Protein AF-A0A1G5TJ79-F1 (afdb_monomer)

Sequence (126 aa):
MSSGESGPDADALRALYGRFDPRPDGPLAPGLRRACLCVDVGDADDVAAAERWMLAHAGQLTCVRSTGCGCCVIGWDIEGPTALIDTLPAALGAASDWSSPTAAPPRAPIAWWRRLWRRCVRDAGA

Mean predicted aligned error: 11.2 Å

Structure (mmCIF, N/CA/C/O backbone):
data_AF-A0A1G5TJ79-F1
#
_entry.id   AF-A0A1G5TJ79-F1
#
loop_
_atom_site.group_PDB
_atom_site.id
_atom_site.type_symbol
_atom_site.label_atom_id
_atom_site.label_alt_id
_atom_site.label_comp_id
_atom_site.label_asym_id
_atom_site.label_entity_id
_atom_site.label_seq_id
_atom_site.pdbx_PDB_ins_code
_atom_site.Cartn_x
_atom_site.Cartn_y
_atom_site.Cartn_z
_atom_site.occupancy
_atom_site.B_iso_or_equiv
_atom_site.auth_seq_id
_atom_site.auth_comp_id
_atom_site.auth_asym_id
_atom_site.auth_atom_id
_atom_site.pdbx_PDB_model_num
ATOM 1 N N . MET A 1 1 ? 15.694 20.118 -25.278 1.00 39.28 1 MET A N 1
ATOM 2 C CA . MET A 1 1 ? 14.469 20.453 -24.527 1.00 39.28 1 MET A CA 1
ATOM 3 C C . MET A 1 1 ? 13.638 19.188 -24.494 1.00 39.28 1 MET A C 1
ATOM 5 O O . MET A 1 1 ? 13.054 18.851 -25.511 1.00 39.28 1 MET A O 1
ATOM 9 N N . SER A 1 2 ? 13.698 18.437 -23.396 1.00 43.69 2 SER A N 1
ATOM 10 C CA . SER A 1 2 ? 12.890 17.228 -23.230 1.00 43.69 2 SER A CA 1
ATOM 11 C C . SER A 1 2 ? 11.794 17.571 -22.243 1.00 43.69 2 SER A C 1
ATOM 13 O O . SER A 1 2 ? 12.078 17.845 -21.078 1.00 43.69 2 SER A O 1
ATOM 15 N N . SER A 1 3 ? 10.568 17.650 -22.745 1.00 51.41 3 SER A N 1
ATOM 16 C CA . SER A 1 3 ? 9.357 17.738 -21.941 1.00 51.41 3 SER A CA 1
ATOM 17 C C . SER A 1 3 ? 9.307 16.490 -21.066 1.00 51.41 3 SER A C 1
ATOM 19 O O . SER A 1 3 ? 8.969 15.415 -21.547 1.00 51.41 3 SER A O 1
ATOM 21 N N . GLY A 1 4 ? 9.768 16.605 -19.821 1.00 52.56 4 GLY A N 1
ATOM 22 C CA . GLY A 1 4 ? 9.683 15.523 -18.851 1.00 52.56 4 GLY A CA 1
ATOM 23 C C . GLY A 1 4 ? 8.215 15.273 -18.557 1.00 52.56 4 GLY A C 1
ATOM 24 O O . GLY A 1 4 ? 7.492 16.205 -18.212 1.00 52.56 4 GLY A O 1
ATOM 25 N N . GLU A 1 5 ? 7.773 14.040 -18.757 1.00 49.62 5 GLU A N 1
ATOM 26 C CA . GLU A 1 5 ? 6.414 13.578 -18.509 1.00 49.62 5 GLU A CA 1
ATOM 27 C C . GLU A 1 5 ? 6.072 13.698 -17.016 1.00 49.62 5 GLU A C 1
ATOM 29 O O . GLU A 1 5 ? 6.108 12.737 -16.256 1.00 49.62 5 GLU A O 1
ATOM 34 N N . SER A 1 6 ? 5.725 14.901 -16.563 1.00 55.84 6 SER A N 1
ATOM 35 C CA . SER A 1 6 ? 4.989 15.103 -15.317 1.00 55.84 6 SER A CA 1
ATOM 36 C C . SER A 1 6 ? 3.515 14.820 -15.590 1.00 55.84 6 SER A C 1
ATOM 38 O O . SER A 1 6 ? 2.686 15.726 -15.648 1.00 55.84 6 SER A O 1
ATOM 40 N N . GLY A 1 7 ? 3.201 13.550 -15.849 1.00 62.38 7 GLY A N 1
ATOM 41 C CA . GLY A 1 7 ? 1.824 13.071 -15.847 1.00 62.38 7 GLY A CA 1
ATOM 42 C C . GLY A 1 7 ? 1.235 13.108 -14.428 1.00 62.38 7 GLY A C 1
ATOM 43 O O . GLY A 1 7 ? 1.993 13.138 -13.453 1.00 62.38 7 GLY A O 1
ATOM 44 N N . PRO A 1 8 ? -0.101 13.082 -14.282 1.00 68.75 8 PRO A N 1
ATOM 45 C CA . PRO A 1 8 ? -0.758 13.062 -12.972 1.00 68.75 8 PRO A CA 1
ATOM 46 C C . PRO A 1 8 ? -0.306 11.880 -12.096 1.00 68.75 8 PRO A C 1
ATOM 48 O O . PRO A 1 8 ? -0.181 12.041 -10.886 1.00 68.75 8 PRO A O 1
ATOM 51 N N . ASP A 1 9 ? 0.030 10.732 -12.695 1.00 80.00 9 ASP A N 1
ATOM 52 C CA . ASP A 1 9 ? 0.611 9.582 -11.986 1.00 80.00 9 ASP A CA 1
ATOM 53 C C . ASP A 1 9 ? 1.988 9.880 -11.381 1.00 80.00 9 ASP A C 1
ATOM 55 O O . ASP A 1 9 ? 2.256 9.497 -10.246 1.00 80.00 9 ASP A O 1
ATOM 59 N N . ALA A 1 10 ? 2.857 10.609 -12.087 1.00 81.62 10 ALA A N 1
ATOM 60 C CA . ALA A 1 10 ? 4.187 10.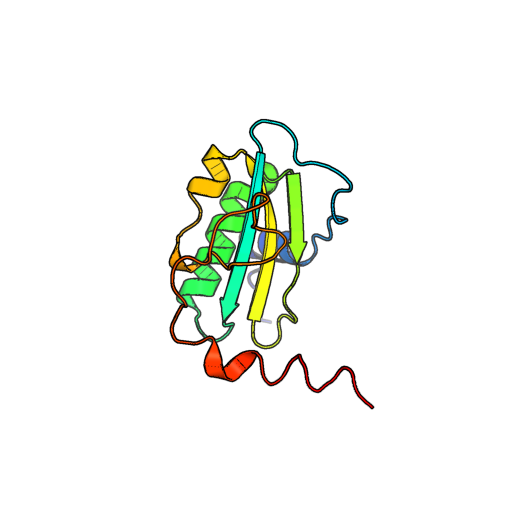941 -11.577 1.00 81.62 10 ALA A CA 1
ATOM 61 C C . ALA A 1 10 ? 4.110 11.881 -10.361 1.00 81.62 10 ALA A C 1
ATOM 63 O O . ALA A 1 10 ? 4.877 11.735 -9.407 1.00 81.62 10 ALA A O 1
ATOM 64 N N . ASP A 1 11 ? 3.167 12.829 -10.368 1.00 88.06 11 ASP A N 1
ATOM 65 C CA . ASP A 1 11 ? 2.939 13.701 -9.214 1.00 88.06 11 ASP A CA 1
ATOM 66 C C . ASP A 1 11 ? 2.298 12.938 -8.045 1.00 88.06 11 ASP A C 1
ATOM 68 O O . ASP A 1 11 ? 2.724 13.100 -6.901 1.00 88.06 11 ASP A O 1
ATOM 72 N N . ALA A 1 12 ? 1.361 12.028 -8.329 1.00 88.00 12 ALA A N 1
ATOM 73 C CA . ALA A 1 12 ? 0.746 11.173 -7.319 1.00 88.00 12 ALA A CA 1
ATOM 74 C C . ALA A 1 12 ? 1.759 10.217 -6.666 1.00 88.00 12 ALA A C 1
ATOM 76 O O . ALA A 1 12 ? 1.758 10.068 -5.443 1.00 88.00 12 ALA A O 1
ATOM 77 N N . LEU A 1 13 ? 2.673 9.626 -7.443 1.00 87.69 13 LEU A N 1
ATOM 78 C CA . LEU A 1 13 ? 3.782 8.828 -6.914 1.00 87.69 13 LEU A CA 1
ATOM 79 C C . LEU A 1 13 ? 4.703 9.679 -6.051 1.00 87.69 13 LEU A C 1
ATOM 81 O O . LEU A 1 13 ? 5.054 9.285 -4.942 1.00 87.69 13 LEU A O 1
ATOM 85 N N . ARG A 1 14 ? 5.055 10.882 -6.508 1.00 88.62 14 ARG A N 1
ATOM 86 C CA . ARG A 1 14 ? 5.878 11.800 -5.718 1.00 88.62 14 ARG A CA 1
ATOM 87 C C . ARG A 1 14 ? 5.204 12.178 -4.398 1.00 88.62 14 ARG A C 1
ATOM 89 O O . ARG A 1 14 ? 5.880 12.223 -3.372 1.00 88.62 14 ARG A O 1
ATOM 96 N N . ALA A 1 15 ? 3.892 12.398 -4.403 1.00 88.50 15 ALA A N 1
ATOM 97 C CA . ALA A 1 15 ? 3.112 12.640 -3.194 1.00 88.50 15 ALA A CA 1
ATOM 98 C C . ALA A 1 15 ? 3.079 11.407 -2.274 1.00 88.50 15 ALA A C 1
ATOM 100 O O . ALA A 1 15 ? 3.252 11.550 -1.065 1.00 88.50 15 ALA A O 1
ATOM 101 N N . LEU A 1 16 ? 2.923 10.202 -2.832 1.00 87.50 16 LEU A N 1
ATOM 102 C CA . LEU A 1 16 ? 2.964 8.943 -2.086 1.00 87.50 16 LEU A CA 1
ATOM 103 C C . LEU A 1 16 ? 4.324 8.730 -1.408 1.00 87.50 16 LEU A C 1
ATOM 105 O O . LEU A 1 16 ? 4.376 8.439 -0.216 1.00 87.50 16 LEU A O 1
ATOM 109 N N . TYR A 1 17 ? 5.422 8.906 -2.144 1.00 86.56 17 TYR A N 1
ATOM 110 C CA . TYR A 1 17 ? 6.781 8.783 -1.611 1.00 86.56 17 TYR A CA 1
ATOM 111 C C . TYR A 1 17 ? 7.136 9.897 -0.623 1.00 86.56 17 TYR A C 1
ATOM 113 O O . TYR A 1 17 ? 7.921 9.675 0.296 1.00 86.56 17 TYR A O 1
ATOM 121 N N . GLY A 1 18 ? 6.554 11.085 -0.795 1.00 84.88 18 GLY A N 1
ATOM 122 C CA . GLY A 1 18 ? 6.700 12.206 0.129 1.00 84.88 18 GLY A CA 1
ATOM 123 C C . GLY A 1 18 ? 5.814 12.116 1.375 1.00 84.88 18 GLY A C 1
ATOM 124 O O . GLY A 1 18 ? 5.988 12.922 2.291 1.00 84.88 18 GLY A O 1
ATOM 125 N N . ARG A 1 19 ? 4.867 11.171 1.435 1.00 83.19 19 ARG A N 1
ATOM 126 C CA . ARG A 1 19 ? 3.958 11.017 2.574 1.00 83.19 19 ARG A CA 1
ATOM 127 C C . ARG A 1 19 ? 4.712 10.469 3.783 1.00 83.19 19 ARG A C 1
ATOM 129 O O . ARG A 1 19 ? 5.347 9.416 3.726 1.00 83.19 19 ARG A O 1
ATOM 136 N N . PHE A 1 20 ? 4.601 11.186 4.895 1.00 78.19 20 PHE A N 1
ATOM 137 C CA . PHE A 1 20 ? 5.207 10.816 6.165 1.00 78.19 20 PHE A CA 1
ATOM 138 C C . PHE A 1 20 ? 4.150 10.849 7.264 1.00 78.19 20 PHE A C 1
ATOM 140 O O . PHE A 1 20 ? 3.966 11.863 7.940 1.00 78.19 20 PHE A O 1
ATOM 147 N N . ASP A 1 21 ? 3.443 9.734 7.433 1.00 84.19 21 ASP A N 1
ATOM 148 C CA . ASP A 1 21 ? 2.495 9.604 8.531 1.00 84.19 21 ASP A CA 1
ATOM 149 C C . ASP A 1 21 ? 3.241 9.181 9.811 1.00 84.19 21 ASP A C 1
ATOM 151 O O . ASP A 1 21 ? 4.066 8.253 9.777 1.00 84.19 21 ASP A O 1
ATOM 155 N N . PRO A 1 22 ? 2.973 9.830 10.961 1.00 81.44 22 PRO A N 1
ATOM 156 C CA . PRO A 1 22 ? 3.519 9.378 12.229 1.00 81.44 22 PRO A CA 1
ATOM 157 C C . PRO A 1 22 ? 2.994 7.977 12.545 1.00 81.44 22 PRO A C 1
ATOM 159 O O . PRO A 1 22 ? 1.882 7.598 12.171 1.00 81.44 22 PRO A O 1
ATOM 162 N N . ARG A 1 23 ? 3.794 7.188 13.268 1.00 79.75 23 ARG A N 1
ATOM 163 C CA . ARG A 1 23 ? 3.324 5.890 13.751 1.00 79.75 23 ARG A CA 1
ATOM 164 C C . ARG A 1 23 ? 2.134 6.132 14.694 1.00 79.75 23 ARG A C 1
ATOM 166 O O . ARG A 1 23 ? 2.317 6.854 15.668 1.00 79.75 23 ARG A O 1
ATOM 173 N N . PRO A 1 24 ? 0.953 5.542 14.441 1.00 79.31 24 PRO A N 1
ATOM 174 C CA . PRO A 1 24 ? -0.176 5.690 15.343 1.00 79.31 24 PRO A CA 1
ATOM 175 C C . PRO A 1 24 ? 0.143 5.030 16.683 1.00 79.31 24 PRO A C 1
ATOM 177 O O . PRO A 1 24 ? 0.572 3.870 16.738 1.00 79.31 24 PRO A O 1
ATOM 180 N N . ASP A 1 25 ? -0.073 5.786 17.753 1.00 75.12 25 ASP A N 1
ATOM 181 C CA . ASP A 1 25 ? 0.018 5.301 19.120 1.00 75.12 25 ASP A CA 1
ATOM 182 C C . ASP A 1 25 ? -1.228 4.491 19.491 1.00 75.12 25 ASP A C 1
ATOM 184 O O . ASP A 1 25 ? -2.358 4.841 19.149 1.00 75.12 25 ASP A O 1
ATOM 188 N N . GLY A 1 26 ? -1.022 3.408 20.241 1.00 75.69 26 GLY A N 1
ATOM 189 C CA . GLY A 1 26 ? -2.110 2.638 20.834 1.00 75.69 26 GLY A CA 1
ATOM 190 C C . GLY A 1 26 ? -2.696 1.513 19.964 1.00 75.69 26 GLY A C 1
ATOM 191 O O . GLY A 1 26 ? -2.135 1.126 18.928 1.00 75.69 26 GLY A O 1
ATOM 192 N N . PRO A 1 27 ? -3.788 0.897 20.453 1.00 77.69 27 PRO A N 1
ATOM 193 C CA . PRO A 1 27 ? -4.402 -0.264 19.828 1.00 77.69 27 PRO A CA 1
ATOM 194 C C . PRO A 1 27 ? -5.098 0.108 18.520 1.00 77.69 27 PRO A C 1
ATOM 196 O O . PRO A 1 27 ? -5.643 1.197 18.360 1.00 77.69 27 PRO A O 1
ATOM 199 N N . LEU A 1 28 ? -5.098 -0.838 17.587 1.00 83.31 28 LEU A N 1
ATOM 200 C CA . LEU A 1 28 ? -5.741 -0.679 16.293 1.00 83.31 28 LEU A CA 1
ATOM 201 C C . LEU A 1 28 ? -7.273 -0.611 16.449 1.00 83.31 28 LEU A C 1
ATOM 203 O O . LEU A 1 28 ? -7.864 -1.416 17.171 1.00 83.31 28 LEU A O 1
ATOM 207 N N . ALA A 1 29 ? -7.908 0.355 15.776 1.00 84.00 29 ALA A N 1
ATOM 208 C CA . ALA A 1 29 ? -9.355 0.544 15.852 1.00 84.00 29 ALA A CA 1
ATOM 209 C C . ALA A 1 29 ? -10.124 -0.645 15.231 1.00 84.00 29 ALA A C 1
ATOM 211 O O . ALA A 1 29 ? -9.622 -1.289 14.303 1.00 84.00 29 ALA A O 1
ATOM 212 N N . PRO A 1 30 ? -11.355 -0.940 15.693 1.00 87.00 30 PRO A N 1
ATOM 213 C CA . PRO A 1 30 ? -12.164 -2.024 15.140 1.00 87.00 30 PRO A CA 1
ATOM 214 C C . PRO A 1 30 ? -12.382 -1.873 13.628 1.00 87.00 30 PRO A C 1
ATOM 216 O O . PRO A 1 30 ? -12.726 -0.794 13.153 1.00 87.00 30 PRO A O 1
ATOM 219 N N . GLY A 1 31 ? -12.211 -2.964 12.876 1.00 88.62 31 GLY A N 1
ATOM 220 C CA . GLY A 1 31 ? -12.401 -2.980 11.419 1.00 88.62 31 GLY A CA 1
ATOM 221 C C . GLY A 1 31 ? -11.223 -2.439 10.601 1.00 88.62 31 GLY A C 1
ATOM 222 O O . GLY A 1 31 ? -11.317 -2.389 9.372 1.00 88.62 31 GLY A O 1
ATOM 223 N N . LEU A 1 32 ? -10.117 -2.059 11.249 1.00 89.62 32 LEU A N 1
ATOM 224 C CA . LEU A 1 32 ? -8.855 -1.759 10.576 1.00 89.62 32 LEU A CA 1
ATOM 225 C C . LEU A 1 32 ? -7.917 -2.977 10.584 1.00 89.62 32 LEU A C 1
ATOM 227 O O . LEU A 1 32 ? -8.121 -3.969 11.287 1.00 89.62 32 LEU A O 1
ATOM 231 N N . ARG A 1 33 ? -6.867 -2.918 9.772 1.00 90.12 33 ARG A N 1
ATOM 232 C CA . ARG A 1 33 ? -5.769 -3.882 9.755 1.00 90.12 33 ARG A CA 1
ATOM 233 C C . ARG A 1 33 ? -4.471 -3.169 9.386 1.00 90.12 33 ARG A C 1
ATOM 235 O O . ARG A 1 33 ? -4.486 -2.167 8.674 1.00 90.12 33 ARG A O 1
ATOM 242 N N . ARG A 1 34 ? -3.350 -3.703 9.874 1.00 90.00 34 ARG A N 1
ATOM 243 C CA . ARG A 1 34 ? -1.998 -3.282 9.493 1.00 90.00 34 ARG A CA 1
ATOM 244 C C . ARG A 1 34 ? -1.373 -4.303 8.561 1.00 90.00 34 ARG A C 1
ATOM 246 O O . ARG A 1 34 ? -1.510 -5.508 8.777 1.00 90.00 34 ARG A O 1
ATOM 253 N N . ALA A 1 35 ? -0.665 -3.813 7.558 1.00 89.44 35 ALA A N 1
ATOM 254 C CA . ALA A 1 35 ? 0.158 -4.622 6.675 1.00 89.44 35 ALA A CA 1
ATOM 255 C C . ALA A 1 35 ? 1.476 -3.907 6.393 1.00 89.44 35 ALA A C 1
ATOM 257 O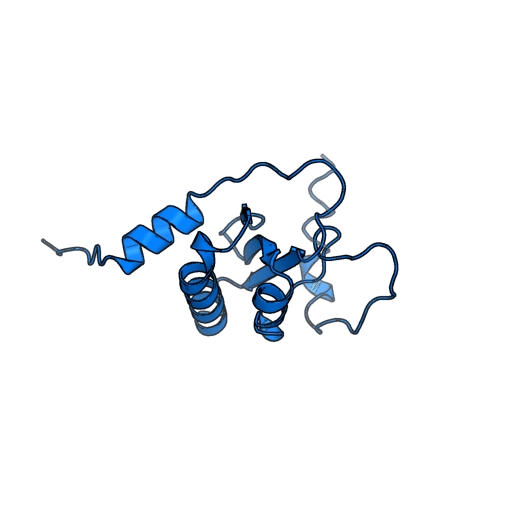 O . ALA A 1 35 ? 1.586 -2.691 6.542 1.00 89.44 35 ALA A O 1
ATOM 258 N N . CYS A 1 36 ? 2.476 -4.689 6.009 1.00 89.69 36 CYS A N 1
ATOM 259 C CA . CYS A 1 36 ? 3.753 -4.190 5.535 1.00 89.69 36 CYS A CA 1
ATOM 260 C C . CYS A 1 36 ? 3.899 -4.607 4.072 1.00 89.69 36 CYS A C 1
ATOM 262 O O . CYS A 1 36 ? 3.579 -5.745 3.728 1.00 89.69 36 CYS A O 1
ATOM 264 N N . LEU A 1 37 ? 4.348 -3.689 3.226 1.00 88.38 37 LEU A N 1
ATOM 265 C CA . LEU A 1 37 ? 4.757 -3.947 1.854 1.00 88.38 37 LEU A CA 1
ATOM 266 C C . LEU A 1 37 ? 6.273 -3.827 1.786 1.00 88.38 37 LEU A C 1
ATOM 268 O O . LEU A 1 37 ? 6.839 -2.906 2.373 1.00 88.38 37 LEU A O 1
ATOM 272 N N . CYS A 1 38 ? 6.924 -4.729 1.060 1.00 86.75 38 CYS A N 1
ATOM 273 C CA . CYS A 1 38 ? 8.355 -4.643 0.791 1.00 86.75 38 CYS A CA 1
ATOM 274 C C . CYS A 1 38 ? 8.646 -5.233 -0.587 1.00 86.75 38 CYS A C 1
ATOM 276 O O . CYS A 1 38 ? 8.319 -6.392 -0.830 1.00 86.75 38 CYS A O 1
ATOM 278 N N . VAL A 1 39 ? 9.260 -4.441 -1.462 1.00 87.94 39 VAL A N 1
ATOM 279 C CA . VAL A 1 39 ? 9.612 -4.830 -2.833 1.00 87.94 39 VAL A CA 1
ATOM 280 C C . VAL A 1 39 ? 11.071 -4.499 -3.123 1.00 87.94 39 VAL A C 1
ATOM 282 O O . VAL A 1 39 ? 11.604 -3.511 -2.611 1.00 87.94 39 VAL A O 1
ATOM 285 N N . ASP A 1 40 ? 11.725 -5.336 -3.926 1.00 85.31 40 ASP A N 1
ATOM 286 C CA . ASP A 1 40 ? 13.078 -5.087 -4.429 1.00 85.31 40 ASP A CA 1
ATOM 287 C C . ASP A 1 40 ? 13.009 -4.073 -5.577 1.00 85.31 40 ASP A C 1
ATOM 289 O O . ASP A 1 40 ? 12.194 -4.212 -6.483 1.00 85.31 40 ASP A O 1
ATOM 293 N N . VAL A 1 41 ? 13.866 -3.050 -5.557 1.00 86.19 41 VAL A N 1
ATOM 294 C CA . VAL A 1 41 ? 13.898 -2.017 -6.613 1.00 86.19 41 VAL A CA 1
ATOM 295 C C . VAL A 1 41 ? 14.285 -2.605 -7.979 1.00 86.19 41 VAL A C 1
ATOM 297 O O . VAL A 1 41 ? 13.955 -2.035 -9.016 1.00 86.19 41 VAL A O 1
ATOM 300 N N . GLY A 1 42 ? 14.994 -3.736 -7.993 1.00 86.19 42 GLY A N 1
ATOM 301 C CA . GLY A 1 42 ? 15.361 -4.468 -9.200 1.00 86.19 42 GLY A CA 1
ATOM 302 C C . GLY A 1 42 ? 14.21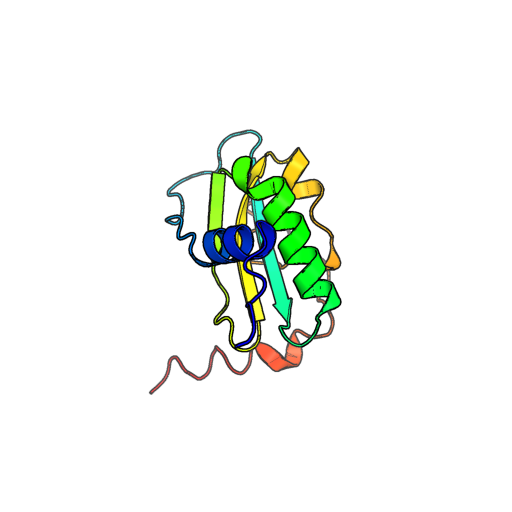9 -5.273 -9.823 1.00 86.19 42 GLY A C 1
ATOM 303 O O . GLY A 1 42 ? 14.363 -5.697 -10.970 1.00 86.19 42 GLY A O 1
ATOM 304 N N . ASP A 1 43 ? 13.105 -5.469 -9.113 1.00 87.25 43 ASP A N 1
ATOM 305 C CA . ASP A 1 43 ? 11.913 -6.138 -9.635 1.00 87.25 43 ASP A CA 1
ATOM 306 C C . ASP A 1 43 ? 10.873 -5.098 -10.074 1.00 87.25 43 ASP A C 1
ATOM 308 O O . ASP A 1 43 ? 10.016 -4.654 -9.309 1.00 87.25 43 ASP A O 1
ATOM 312 N N . ALA A 1 44 ? 10.991 -4.65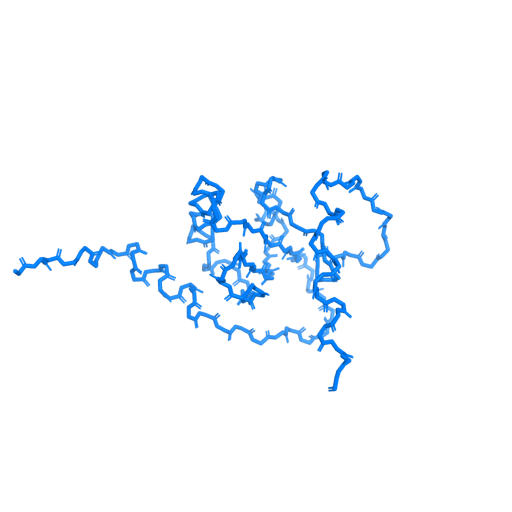5 -11.327 1.00 88.06 44 ALA A N 1
ATOM 313 C CA . ALA A 1 44 ? 10.161 -3.580 -11.868 1.00 88.06 44 ALA A CA 1
ATOM 314 C C . ALA A 1 44 ? 8.658 -3.921 -11.883 1.00 88.06 44 ALA A C 1
ATOM 316 O O . ALA A 1 44 ? 7.830 -3.016 -11.758 1.00 88.06 44 ALA A O 1
ATOM 317 N N . ASP A 1 45 ? 8.302 -5.202 -12.021 1.00 87.44 45 ASP A N 1
ATOM 318 C CA . ASP A 1 45 ? 6.909 -5.649 -12.025 1.00 87.44 45 ASP A CA 1
ATOM 319 C C . ASP A 1 45 ? 6.299 -5.551 -10.622 1.00 87.44 45 ASP A C 1
ATOM 321 O O . ASP A 1 45 ? 5.203 -5.001 -10.465 1.00 87.44 45 ASP A O 1
ATOM 325 N N . ASP A 1 46 ? 7.027 -6.001 -9.596 1.00 86.75 46 ASP A N 1
ATOM 326 C CA . ASP A 1 46 ? 6.592 -5.891 -8.201 1.00 86.75 46 ASP A CA 1
ATOM 327 C C . ASP A 1 46 ? 6.530 -4.430 -7.737 1.00 86.75 46 ASP A C 1
ATOM 329 O O . ASP A 1 46 ? 5.570 -4.036 -7.066 1.00 86.75 46 ASP A O 1
ATOM 333 N N . VAL A 1 47 ? 7.495 -3.596 -8.143 1.00 90.12 47 VAL A N 1
ATOM 334 C CA . VAL A 1 47 ? 7.467 -2.147 -7.880 1.00 90.12 47 VAL A CA 1
ATOM 335 C C . VAL A 1 47 ? 6.218 -1.519 -8.492 1.00 90.12 47 VAL A C 1
ATOM 337 O O . VAL A 1 47 ? 5.436 -0.893 -7.775 1.00 90.12 47 VAL A O 1
ATOM 340 N N . ALA A 1 48 ? 5.969 -1.746 -9.784 1.00 90.00 48 ALA A N 1
ATOM 341 C CA . ALA A 1 48 ? 4.805 -1.188 -10.464 1.00 90.00 48 ALA A CA 1
ATOM 342 C C . ALA A 1 48 ? 3.481 -1.717 -9.882 1.00 90.00 48 ALA A C 1
ATOM 344 O O . ALA A 1 48 ? 2.480 -0.997 -9.839 1.00 90.00 48 ALA A O 1
ATOM 345 N N . ALA A 1 49 ? 3.440 -2.976 -9.435 1.00 89.06 49 ALA A N 1
ATOM 346 C CA . ALA A 1 49 ? 2.275 -3.550 -8.773 1.00 89.06 49 ALA A CA 1
ATOM 347 C C . ALA A 1 49 ? 2.012 -2.903 -7.405 1.00 89.06 49 ALA A C 1
ATOM 349 O O . ALA A 1 49 ? 0.863 -2.556 -7.112 1.00 89.06 49 ALA A O 1
ATOM 350 N N . ALA A 1 50 ? 3.056 -2.702 -6.598 1.00 90.62 50 ALA A N 1
ATOM 351 C CA . ALA A 1 50 ? 2.957 -2.039 -5.304 1.00 90.62 50 ALA A CA 1
ATOM 352 C C . ALA A 1 50 ? 2.528 -0.580 -5.448 1.00 90.62 50 ALA A C 1
ATOM 354 O O . ALA A 1 50 ? 1.566 -0.161 -4.808 1.00 90.62 50 ALA A O 1
ATOM 355 N N . GLU A 1 51 ? 3.176 0.172 -6.333 1.00 92.56 51 GLU A N 1
ATOM 356 C CA . GLU A 1 51 ? 2.837 1.562 -6.629 1.00 92.56 51 GLU A CA 1
ATOM 357 C C . GLU A 1 51 ? 1.382 1.706 -7.079 1.00 92.56 51 GLU A C 1
ATOM 359 O O . GLU A 1 51 ? 0.631 2.498 -6.509 1.00 92.56 51 GLU A O 1
ATOM 364 N N . ARG A 1 52 ? 0.935 0.885 -8.037 1.00 92.94 52 ARG A N 1
ATOM 365 C CA . ARG A 1 52 ? -0.447 0.914 -8.534 1.00 92.94 52 ARG A CA 1
ATOM 366 C C . ARG A 1 52 ? -1.458 0.611 -7.433 1.00 92.94 52 ARG A C 1
ATOM 368 O O . ARG A 1 52 ? -2.486 1.283 -7.345 1.00 92.94 52 ARG A O 1
ATOM 375 N N . TRP A 1 53 ? -1.182 -0.391 -6.597 1.00 93.56 53 TRP A N 1
ATOM 376 C CA . TRP A 1 53 ? -2.059 -0.718 -5.476 1.00 93.56 53 TRP A CA 1
ATOM 377 C C . TRP A 1 53 ? -2.104 0.432 -4.467 1.00 93.56 53 TRP A C 1
ATOM 379 O O . TRP A 1 53 ? -3.190 0.833 -4.052 1.00 93.56 53 TRP A O 1
ATOM 389 N N . MET A 1 54 ? -0.951 1.008 -4.120 1.00 92.69 54 MET A N 1
ATOM 390 C CA . MET A 1 54 ? -0.867 2.129 -3.187 1.00 92.69 54 MET A CA 1
ATOM 391 C C . MET A 1 54 ? -1.605 3.357 -3.720 1.00 92.69 54 MET A C 1
ATOM 393 O O . MET A 1 54 ? -2.408 3.927 -2.992 1.00 92.69 54 MET A O 1
ATOM 397 N N . LEU A 1 55 ? -1.415 3.737 -4.985 1.00 92.44 55 LEU A N 1
ATOM 398 C CA . LEU A 1 55 ? -2.103 4.878 -5.597 1.00 92.44 55 LEU A CA 1
ATOM 399 C C . LEU A 1 55 ? -3.625 4.703 -5.617 1.00 92.44 55 LEU A C 1
ATOM 401 O O . LEU A 1 55 ? -4.354 5.626 -5.256 1.00 92.44 55 LEU A O 1
ATOM 405 N N . ALA A 1 56 ? -4.109 3.512 -5.978 1.00 92.88 56 ALA A N 1
ATOM 406 C CA . ALA A 1 56 ? -5.542 3.224 -6.032 1.00 92.88 56 ALA A CA 1
ATOM 407 C C . ALA A 1 56 ? -6.229 3.307 -4.654 1.00 92.88 56 ALA A C 1
ATOM 409 O O . ALA A 1 56 ? -7.429 3.574 -4.570 1.00 92.88 56 ALA A O 1
ATOM 410 N N . HIS A 1 57 ? -5.476 3.096 -3.571 1.00 93.44 57 HIS A N 1
ATOM 411 C CA . HIS A 1 57 ? -6.023 2.955 -2.222 1.00 93.44 57 HIS A CA 1
ATOM 412 C C . HIS A 1 57 ? -5.525 4.013 -1.225 1.00 93.44 57 HIS A C 1
ATOM 414 O O . HIS A 1 57 ? -6.048 4.075 -0.114 1.00 93.44 57 HIS A O 1
ATOM 420 N N . ALA A 1 58 ? -4.583 4.886 -1.599 1.00 87.62 58 ALA A N 1
ATOM 421 C CA . ALA A 1 58 ? -3.919 5.837 -0.699 1.00 87.62 58 ALA A CA 1
ATOM 422 C C . ALA A 1 58 ? -4.890 6.728 0.089 1.00 87.62 58 ALA A C 1
ATOM 424 O O . ALA A 1 58 ? -4.639 7.021 1.259 1.00 87.62 58 ALA A O 1
ATOM 425 N N . GLY A 1 59 ? -6.002 7.137 -0.534 1.00 88.62 59 GLY A N 1
ATOM 426 C CA . GLY A 1 59 ? -7.039 7.956 0.105 1.00 88.62 59 GLY A CA 1
ATOM 427 C C . GLY A 1 59 ? -7.905 7.210 1.128 1.00 88.62 59 GLY A C 1
ATOM 428 O O . GLY A 1 59 ? -8.611 7.845 1.902 1.00 88.62 59 GLY A O 1
ATOM 429 N N . GLN A 1 60 ? -7.857 5.877 1.143 1.00 92.06 60 GLN A N 1
ATOM 430 C CA . GLN A 1 60 ? -8.595 5.018 2.078 1.00 92.06 60 GLN A CA 1
ATOM 431 C C . GLN A 1 60 ? -7.706 4.497 3.220 1.00 92.06 60 GLN A C 1
ATOM 433 O O . GLN A 1 60 ? -8.216 3.938 4.192 1.00 92.06 60 GLN A O 1
ATOM 438 N N . LEU A 1 61 ? -6.384 4.658 3.106 1.00 91.31 61 LEU A N 1
ATOM 439 C CA . LEU A 1 61 ? -5.422 4.262 4.131 1.00 91.31 61 LEU A CA 1
ATOM 440 C C . LEU A 1 61 ? -5.341 5.333 5.223 1.00 91.31 61 LEU A C 1
ATOM 442 O O . LEU A 1 61 ? -5.082 6.509 4.950 1.00 91.31 61 LEU A O 1
ATOM 446 N N . THR A 1 62 ? -5.522 4.902 6.470 1.00 90.88 62 THR A N 1
ATOM 447 C CA . THR A 1 62 ? -5.424 5.754 7.661 1.00 90.88 62 THR A CA 1
ATOM 448 C C . THR A 1 62 ? -3.976 6.068 8.019 1.00 90.88 62 THR A C 1
ATOM 450 O O . THR A 1 62 ? -3.714 7.098 8.630 1.00 90.88 62 THR A O 1
ATOM 453 N N . CYS A 1 63 ? -3.037 5.208 7.616 1.00 89.69 63 CYS A N 1
ATOM 454 C CA . CYS A 1 63 ? -1.606 5.424 7.783 1.00 89.69 63 CYS A CA 1
ATOM 455 C C . CYS A 1 63 ? -0.832 4.834 6.602 1.00 89.69 63 CYS A C 1
ATOM 457 O O . CYS A 1 63 ? -1.101 3.709 6.179 1.00 89.69 63 CYS A O 1
ATOM 459 N N . VAL A 1 64 ? 0.146 5.586 6.106 1.00 90.94 64 VAL A N 1
ATOM 460 C CA . VAL A 1 64 ? 1.171 5.154 5.158 1.00 90.94 64 VAL A CA 1
ATOM 461 C C . VAL A 1 64 ? 2.514 5.704 5.623 1.00 90.94 64 VAL A C 1
ATOM 463 O O . V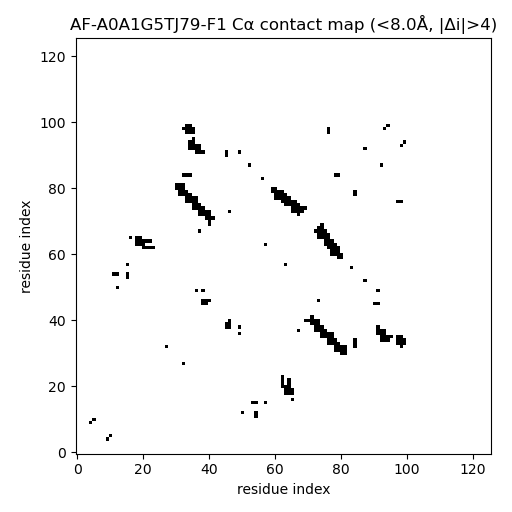AL A 1 64 ? 2.749 6.913 5.605 1.00 90.94 64 VAL A O 1
ATOM 466 N N . ARG A 1 65 ? 3.422 4.811 6.013 1.00 87.44 65 ARG A N 1
ATOM 467 C CA . ARG A 1 65 ? 4.774 5.163 6.447 1.00 87.44 65 ARG A CA 1
ATOM 468 C C . ARG A 1 65 ? 5.804 4.466 5.579 1.00 87.44 65 ARG A C 1
ATOM 470 O O . ARG A 1 65 ? 5.832 3.242 5.535 1.00 87.44 65 ARG A O 1
ATOM 477 N N . SER A 1 66 ? 6.688 5.232 4.947 1.00 86.06 66 SER A N 1
ATOM 478 C CA . SER A 1 66 ? 7.843 4.664 4.248 1.00 86.06 66 SER A CA 1
ATOM 479 C C . SER A 1 66 ? 8.806 4.008 5.246 1.00 86.06 66 SER A C 1
ATOM 481 O O . SER A 1 66 ? 9.160 4.602 6.267 1.00 86.06 66 SER A O 1
ATOM 483 N N . THR A 1 67 ? 9.204 2.768 4.974 1.00 81.81 67 THR A N 1
ATOM 484 C CA . THR A 1 67 ? 10.107 1.963 5.816 1.00 81.81 67 THR A CA 1
ATOM 485 C C . THR A 1 67 ? 11.351 1.468 5.078 1.00 81.81 67 THR A C 1
ATOM 487 O O . THR A 1 67 ? 12.274 0.961 5.716 1.00 81.81 67 THR A O 1
ATOM 490 N N . GLY A 1 68 ? 11.413 1.627 3.752 1.00 74.25 68 GLY A N 1
ATOM 491 C CA . GLY A 1 68 ? 12.578 1.273 2.938 1.00 74.25 68 GLY A CA 1
ATOM 492 C C . GLY A 1 68 ? 13.609 2.402 2.832 1.00 74.25 68 GLY A C 1
ATOM 493 O O . GLY A 1 68 ? 13.272 3.578 2.931 1.00 74.25 68 GLY A O 1
ATOM 494 N N . CYS A 1 69 ? 14.873 2.053 2.559 1.00 73.25 69 CYS A N 1
ATOM 495 C CA . CYS A 1 69 ? 15.907 3.043 2.213 1.00 73.25 69 CYS A CA 1
ATOM 496 C C . CYS A 1 69 ? 15.719 3.634 0.804 1.00 73.25 69 CYS A C 1
ATOM 498 O O . CYS A 1 69 ? 16.444 4.555 0.439 1.00 73.25 69 CYS A O 1
ATOM 500 N N . GLY A 1 70 ? 14.851 3.038 -0.029 1.00 71.06 70 GLY A N 1
ATOM 501 C CA . GLY A 1 70 ? 14.689 3.373 -1.451 1.00 71.06 70 GLY A CA 1
ATOM 502 C C . GLY A 1 70 ? 15.889 2.991 -2.331 1.00 71.06 70 GLY A C 1
ATOM 503 O O . GLY A 1 70 ? 15.853 3.167 -3.540 1.00 71.06 70 GLY A O 1
ATOM 504 N N . CYS A 1 71 ? 16.956 2.465 -1.727 1.00 74.56 71 CYS A N 1
ATOM 505 C CA . CYS A 1 71 ? 18.242 2.188 -2.357 1.00 74.56 71 CYS A CA 1
ATOM 506 C C . CYS A 1 71 ? 18.371 0.757 -2.906 1.00 74.56 71 CYS A C 1
ATOM 508 O O . CYS A 1 71 ? 19.131 0.503 -3.835 1.00 74.56 71 CYS A O 1
ATOM 510 N N . CYS A 1 72 ? 17.638 -0.180 -2.311 1.00 81.06 72 CYS A N 1
ATOM 511 C CA . CYS A 1 72 ? 17.586 -1.589 -2.708 1.00 81.06 72 CYS A CA 1
ATOM 512 C C . CYS A 1 72 ? 16.199 -2.190 -2.487 1.00 81.06 72 CYS A C 1
ATOM 514 O O . CYS A 1 72 ? 15.790 -3.086 -3.212 1.00 81.06 72 CYS A O 1
ATOM 516 N N . VAL A 1 73 ? 15.468 -1.661 -1.506 1.00 83.88 73 VAL A N 1
ATOM 517 C CA . VAL A 1 73 ? 14.090 -2.031 -1.224 1.00 83.88 73 VAL A CA 1
ATOM 518 C C . VAL A 1 73 ? 13.241 -0.784 -1.053 1.00 83.88 73 VAL A C 1
ATOM 520 O O . VAL A 1 73 ? 13.680 0.212 -0.460 1.00 83.88 73 VAL A O 1
ATOM 523 N N . ILE A 1 74 ? 12.013 -0.866 -1.540 1.00 86.88 74 ILE A N 1
ATOM 524 C CA . ILE A 1 74 ? 10.954 0.081 -1.229 1.00 86.88 74 ILE A CA 1
ATOM 525 C C . ILE A 1 74 ? 10.014 -0.617 -0.253 1.00 86.88 74 ILE A C 1
ATOM 527 O O . ILE A 1 74 ? 9.628 -1.764 -0.470 1.00 86.88 74 ILE A O 1
ATOM 531 N N . GLY A 1 75 ? 9.676 0.058 0.841 1.00 88.31 75 GLY A N 1
ATOM 532 C CA . GLY A 1 75 ? 8.832 -0.519 1.875 1.00 88.31 75 GLY A CA 1
ATOM 533 C C . GLY A 1 75 ? 7.839 0.484 2.424 1.00 88.31 75 GLY A C 1
ATOM 534 O O . GLY A 1 75 ? 8.170 1.663 2.566 1.00 88.31 75 GLY A O 1
ATOM 535 N N . TRP A 1 76 ? 6.646 -0.005 2.750 1.00 89.94 76 TRP A N 1
ATOM 536 C CA . TRP A 1 76 ? 5.605 0.778 3.402 1.00 89.94 76 TRP A CA 1
ATOM 537 C C . TRP A 1 76 ? 4.951 -0.009 4.525 1.00 89.94 76 TRP A C 1
ATOM 539 O O . TRP A 1 76 ? 4.504 -1.136 4.338 1.00 89.94 76 TRP A O 1
ATOM 549 N N . ASP A 1 77 ? 4.821 0.627 5.677 1.00 90.56 77 ASP A N 1
ATOM 550 C CA . ASP A 1 77 ? 3.891 0.211 6.712 1.00 90.56 77 ASP A CA 1
ATOM 551 C C . ASP A 1 77 ? 2.568 0.936 6.479 1.00 90.56 77 ASP A C 1
ATOM 553 O O . ASP A 1 77 ? 2.520 2.167 6.461 1.00 90.56 77 ASP A O 1
ATOM 557 N N . ILE A 1 78 ? 1.499 0.167 6.289 1.00 91.75 78 ILE A N 1
ATOM 558 C CA . ILE A 1 78 ? 0.169 0.699 6.006 1.00 91.75 78 ILE A CA 1
ATOM 559 C C . ILE A 1 78 ? -0.848 0.280 7.062 1.00 91.75 78 ILE A C 1
ATOM 561 O O . ILE A 1 78 ? -0.758 -0.805 7.645 1.00 91.75 78 ILE A O 1
ATOM 565 N N . GLU A 1 79 ? -1.831 1.140 7.286 1.00 92.88 79 GLU A N 1
ATOM 566 C CA . GLU A 1 79 ? -3.032 0.866 8.069 1.00 92.88 79 GLU A CA 1
ATOM 567 C C . GLU A 1 79 ? -4.256 1.311 7.272 1.00 92.88 79 GLU A C 1
ATOM 569 O O . GLU A 1 79 ? -4.247 2.360 6.625 1.00 92.88 79 GLU A O 1
ATOM 574 N N . GLY A 1 80 ? -5.312 0.508 7.303 1.00 92.56 80 GLY A N 1
ATOM 575 C CA . GLY A 1 80 ? -6.564 0.827 6.632 1.00 92.56 80 GLY A CA 1
ATOM 576 C C . GLY A 1 80 ? -7.645 -0.210 6.918 1.00 92.56 80 GLY A C 1
ATOM 577 O O . GLY A 1 80 ? -7.430 -1.107 7.737 1.00 92.56 80 GLY A O 1
ATOM 578 N N . PRO A 1 81 ? -8.814 -0.107 6.267 1.00 94.31 81 PRO A N 1
ATOM 579 C CA . PRO A 1 81 ? -9.915 -1.050 6.447 1.00 94.31 81 PRO A CA 1
ATOM 580 C C . PRO A 1 81 ? -9.483 -2.497 6.193 1.00 94.31 81 PRO A C 1
ATOM 582 O O . PRO A 1 81 ? -8.812 -2.771 5.200 1.00 94.31 81 PRO A O 1
ATOM 585 N N . THR A 1 82 ? -9.905 -3.440 7.042 1.00 90.62 82 THR A N 1
ATOM 586 C CA . THR A 1 82 ? -9.531 -4.862 6.912 1.00 90.62 82 THR A CA 1
ATOM 587 C C . THR A 1 82 ? -9.823 -5.402 5.513 1.00 90.62 82 THR A C 1
ATOM 589 O O . THR A 1 82 ? -8.940 -5.974 4.884 1.00 90.62 82 THR A O 1
ATOM 592 N N . ALA A 1 83 ? -11.023 -5.128 4.993 1.00 91.44 83 ALA A N 1
ATOM 593 C CA . ALA A 1 83 ? -11.441 -5.575 3.667 1.00 91.44 83 ALA A CA 1
ATOM 594 C C . ALA A 1 83 ? -10.537 -5.048 2.542 1.00 91.44 83 ALA A C 1
ATOM 596 O O . ALA A 1 83 ? -10.332 -5.746 1.558 1.00 91.44 83 ALA A O 1
ATOM 597 N N . LEU A 1 84 ? -9.982 -3.842 2.697 1.00 92.38 84 LEU A N 1
ATOM 598 C CA . LEU A 1 84 ? -9.048 -3.255 1.741 1.00 92.38 84 LEU A CA 1
ATOM 599 C C . LEU A 1 84 ? -7.672 -3.906 1.861 1.00 92.38 84 LEU A C 1
ATOM 601 O O . LEU A 1 84 ? -7.102 -4.318 0.855 1.00 92.38 84 LEU A O 1
ATOM 605 N N . ILE A 1 85 ? -7.149 -4.035 3.082 1.00 90.75 85 ILE A N 1
ATOM 606 C CA . ILE A 1 85 ? -5.835 -4.644 3.331 1.00 90.75 85 ILE A CA 1
ATOM 607 C C . ILE A 1 85 ? -5.803 -6.108 2.871 1.00 90.75 85 ILE A C 1
ATOM 609 O O . ILE A 1 85 ? -4.778 -6.574 2.384 1.00 90.75 85 ILE A O 1
ATOM 613 N N . ASP A 1 86 ? -6.924 -6.823 2.950 1.00 89.19 86 ASP A N 1
ATOM 614 C CA . ASP A 1 86 ? -7.040 -8.196 2.451 1.00 89.19 86 ASP A CA 1
ATOM 615 C C . ASP A 1 86 ? -7.013 -8.299 0.913 1.00 89.19 86 ASP A C 1
ATOM 617 O O . ASP A 1 86 ? -6.800 -9.389 0.385 1.00 89.19 86 ASP A O 1
ATOM 621 N N . THR A 1 87 ? -7.165 -7.186 0.181 1.0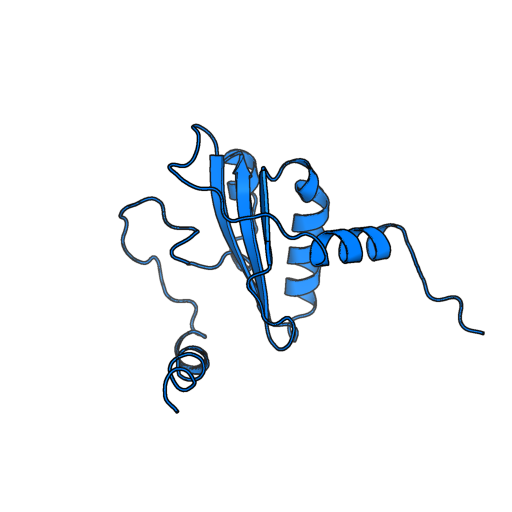0 89.88 87 THR A N 1
ATOM 622 C CA . THR A 1 87 ? -6.951 -7.148 -1.281 1.00 89.88 87 THR A CA 1
ATOM 623 C C . THR A 1 87 ? -5.482 -7.006 -1.676 1.00 89.88 87 THR A C 1
ATOM 625 O O . THR A 1 87 ? -5.165 -7.081 -2.865 1.00 89.88 87 THR A O 1
ATOM 628 N N . LEU A 1 88 ? -4.583 -6.771 -0.713 1.00 87.12 88 LEU A N 1
ATOM 629 C CA . LEU A 1 88 ? -3.161 -6.617 -0.987 1.00 87.12 88 LEU A CA 1
ATOM 630 C C . LEU A 1 88 ? -2.613 -7.906 -1.629 1.00 87.12 88 LEU A C 1
ATOM 632 O O . LEU A 1 88 ? -2.755 -8.983 -1.038 1.00 87.12 88 LEU A O 1
ATOM 636 N N . PRO A 1 89 ? -1.962 -7.830 -2.807 1.00 84.00 89 PRO A N 1
ATOM 637 C CA . PRO A 1 89 ? -1.373 -9.000 -3.437 1.00 84.00 89 PRO A CA 1
ATOM 638 C C . PRO A 1 89 ? -0.395 -9.699 -2.492 1.00 84.00 89 PRO A C 1
ATOM 640 O O . PRO A 1 89 ? 0.526 -9.080 -1.961 1.00 84.00 89 PRO A O 1
ATOM 643 N N . ALA A 1 90 ? -0.573 -11.008 -2.307 1.00 78.06 90 ALA A N 1
ATOM 644 C CA . ALA A 1 90 ? 0.214 -11.782 -1.347 1.00 78.06 90 ALA A CA 1
ATOM 645 C C . ALA A 1 90 ? 1.729 -11.728 -1.615 1.00 78.06 90 ALA A C 1
ATOM 647 O O . ALA A 1 90 ? 2.509 -11.834 -0.675 1.00 78.06 90 ALA A O 1
ATOM 648 N N . ALA A 1 91 ? 2.135 -11.536 -2.876 1.00 77.88 91 ALA A N 1
ATOM 649 C CA . ALA A 1 91 ? 3.534 -11.379 -3.274 1.00 77.88 91 ALA A CA 1
ATOM 650 C C . ALA A 1 91 ? 4.188 -10.107 -2.703 1.00 77.88 91 ALA A C 1
ATOM 652 O O . ALA A 1 91 ? 5.379 -10.114 -2.419 1.00 77.88 91 ALA A O 1
ATOM 653 N N . LEU A 1 92 ? 3.402 -9.047 -2.482 1.00 81.81 92 LEU A N 1
ATOM 654 C CA . LEU A 1 92 ? 3.885 -7.749 -2.002 1.00 81.81 92 LEU A CA 1
ATOM 655 C C . LEU A 1 92 ? 3.885 -7.650 -0.472 1.00 81.81 92 LEU A C 1
ATOM 657 O O . LEU A 1 92 ? 4.541 -6.781 0.102 1.00 81.81 92 LEU A O 1
ATOM 661 N N . GLY A 1 93 ? 3.118 -8.518 0.192 1.00 81.06 93 GLY A N 1
ATOM 662 C CA . GLY A 1 93 ? 2.991 -8.542 1.641 1.00 81.06 93 GLY A CA 1
ATOM 663 C C . GLY A 1 93 ? 4.271 -9.024 2.323 1.00 81.06 93 GLY A C 1
ATOM 664 O O . GLY A 1 93 ? 4.767 -10.117 2.057 1.00 81.06 93 GLY A O 1
ATOM 665 N N . ALA A 1 94 ? 4.766 -8.238 3.274 1.00 78.19 94 ALA A N 1
ATOM 666 C CA . ALA A 1 94 ? 5.883 -8.586 4.138 1.00 78.19 94 ALA A CA 1
ATOM 667 C C . ALA A 1 94 ? 5.414 -8.815 5.580 1.00 78.19 94 ALA A C 1
ATOM 669 O O . ALA A 1 94 ? 4.513 -8.143 6.086 1.00 78.19 94 ALA A O 1
ATOM 670 N N . ALA A 1 95 ? 6.052 -9.766 6.264 1.00 75.31 95 ALA A N 1
ATOM 671 C CA . ALA A 1 95 ? 5.851 -9.965 7.692 1.00 75.31 95 ALA A CA 1
ATOM 672 C C . ALA A 1 95 ? 6.742 -9.000 8.486 1.00 75.31 95 ALA A C 1
ATOM 674 O O . ALA A 1 95 ? 7.960 -8.965 8.311 1.00 75.31 95 ALA A O 1
ATOM 675 N N . SER A 1 96 ? 6.128 -8.245 9.386 1.00 73.00 96 SER A N 1
ATOM 676 C CA . SER A 1 96 ? 6.793 -7.368 10.350 1.00 73.00 96 SER A CA 1
ATOM 677 C C . SER A 1 96 ? 5.990 -7.279 11.651 1.00 73.00 96 SER A C 1
ATOM 679 O O . SER A 1 96 ? 4.798 -7.610 11.690 1.00 73.00 96 SER A O 1
ATOM 681 N N . ASP A 1 97 ? 6.615 -6.775 12.717 1.00 73.38 97 ASP A N 1
ATOM 682 C CA . ASP A 1 97 ? 5.926 -6.483 13.984 1.00 73.38 97 ASP A CA 1
ATOM 683 C C . ASP A 1 97 ? 4.769 -5.486 13.803 1.00 73.38 97 ASP A C 1
ATOM 685 O O . ASP A 1 97 ? 3.830 -5.459 14.593 1.00 73.38 97 ASP A O 1
ATOM 689 N N . TRP A 1 98 ? 4.804 -4.688 12.731 1.00 77.88 98 TRP A N 1
ATOM 690 C CA . TRP A 1 98 ? 3.708 -3.81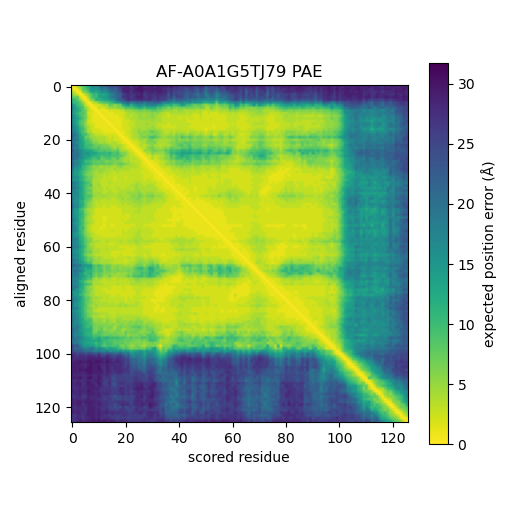1 12.332 1.00 77.88 98 TRP A CA 1
ATOM 691 C C . TRP A 1 98 ? 2.491 -4.590 11.810 1.00 77.88 98 TRP A C 1
ATOM 693 O O . TRP A 1 98 ? 1.359 -4.269 12.164 1.00 77.88 98 TRP A O 1
ATOM 703 N N . SER A 1 99 ? 2.722 -5.631 11.005 1.00 67.12 99 SER A N 1
ATOM 704 C CA . SER A 1 99 ? 1.680 -6.463 10.378 1.00 67.12 99 SER A CA 1
ATOM 705 C C . SER A 1 99 ? 1.074 -7.538 11.292 1.00 67.12 99 SER A C 1
ATOM 707 O O . SER A 1 99 ? 0.112 -8.209 10.913 1.00 67.12 99 SER A O 1
ATOM 709 N N . SER A 1 100 ? 1.652 -7.740 12.477 1.00 62.00 100 SER A N 1
ATOM 710 C CA . SER A 1 100 ? 1.259 -8.832 13.363 1.00 62.00 100 SER A CA 1
ATOM 711 C C . SER A 1 100 ? 0.037 -8.442 14.201 1.00 62.00 100 SER A C 1
ATOM 713 O O . SER A 1 100 ? 0.125 -7.510 15.004 1.00 62.00 100 SER A O 1
ATOM 715 N N . PRO A 1 101 ? -1.098 -9.160 14.099 1.00 51.19 101 PRO A N 1
ATOM 716 C CA . PRO A 1 101 ? -2.025 -9.211 15.215 1.00 51.19 101 PRO A CA 1
ATOM 717 C C . PRO A 1 101 ? -1.291 -9.955 16.332 1.00 51.19 101 PRO A C 1
ATOM 719 O O . PRO A 1 101 ? -0.699 -11.005 16.084 1.00 51.19 101 PRO A O 1
ATOM 722 N N . THR A 1 102 ? -1.263 -9.397 17.538 1.00 49.72 102 THR A N 1
ATOM 723 C CA . THR A 1 102 ? -0.738 -10.070 18.734 1.00 49.72 102 THR A CA 1
ATOM 724 C C . THR A 1 102 ? -1.051 -11.583 18.699 1.00 49.72 102 THR A C 1
ATOM 726 O O . THR A 1 102 ? -2.213 -11.978 18.700 1.00 49.72 102 THR A O 1
ATOM 729 N N . ALA A 1 103 ? 0.017 -12.392 18.629 1.00 45.91 103 ALA A N 1
ATOM 730 C CA . ALA A 1 103 ? 0.092 -13.862 18.675 1.00 45.91 103 ALA A CA 1
ATOM 731 C C . ALA A 1 103 ? -0.524 -14.703 17.518 1.00 45.91 103 ALA A C 1
ATOM 733 O O . ALA A 1 103 ? -1.667 -15.143 17.596 1.00 45.91 103 ALA A O 1
ATOM 734 N N . ALA A 1 104 ? 0.298 -15.097 16.527 1.00 31.66 104 ALA A N 1
ATOM 735 C CA . ALA A 1 104 ? 0.181 -16.371 15.784 1.00 31.66 104 ALA A CA 1
ATOM 736 C C . ALA A 1 104 ? 1.520 -16.737 15.086 1.00 31.66 104 ALA A C 1
ATOM 738 O O . ALA A 1 104 ? 2.251 -15.829 14.692 1.00 31.66 104 ALA A O 1
ATOM 739 N N . PRO A 1 105 ? 1.883 -18.035 14.948 1.00 34.50 105 PRO A N 1
ATOM 740 C CA . PRO A 1 105 ? 3.226 -18.470 14.549 1.00 34.50 105 PRO A CA 1
ATOM 741 C C . PRO A 1 105 ? 3.540 -18.177 13.070 1.00 34.50 105 PRO A C 1
ATOM 743 O O . PRO A 1 105 ? 2.621 -18.043 12.256 1.00 34.50 105 PRO A O 1
ATOM 746 N N . PRO A 1 106 ? 4.837 -18.113 12.704 1.00 39.31 106 PRO A N 1
ATOM 747 C CA . PRO A 1 106 ? 5.281 -17.689 11.381 1.00 39.31 106 PRO A CA 1
ATOM 748 C C . PRO A 1 106 ? 4.759 -18.638 10.299 1.00 39.31 106 PRO A C 1
ATOM 750 O O . PRO A 1 106 ? 5.141 -19.809 10.233 1.00 39.31 106 PRO A O 1
ATOM 753 N N . ARG A 1 107 ? 3.892 -18.132 9.418 1.00 41.81 107 ARG A N 1
ATOM 754 C CA . ARG A 1 107 ? 3.551 -18.821 8.172 1.00 41.81 107 ARG A CA 1
ATOM 755 C C . ARG A 1 107 ? 4.690 -18.611 7.175 1.00 41.81 107 ARG A C 1
ATOM 757 O O . ARG A 1 107 ? 4.941 -17.487 6.770 1.00 41.81 107 ARG A O 1
ATOM 764 N N . ALA A 1 108 ? 5.354 -19.730 6.876 1.00 41.31 108 ALA A N 1
ATOM 765 C CA . ALA A 1 108 ? 6.318 -20.053 5.820 1.00 41.31 108 ALA A CA 1
ATOM 766 C C . ALA A 1 108 ? 7.277 -18.941 5.316 1.00 41.31 108 ALA A C 1
ATOM 768 O O . ALA A 1 108 ? 6.845 -17.934 4.763 1.00 41.31 108 ALA A O 1
ATOM 769 N N . PRO A 1 109 ? 8.603 -19.163 5.399 1.00 40.94 109 PRO A N 1
ATOM 770 C CA . PRO A 1 109 ? 9.595 -18.213 4.919 1.00 40.94 109 PRO A CA 1
ATOM 771 C C . PRO A 1 109 ? 9.611 -18.172 3.390 1.00 40.94 109 PRO A C 1
ATOM 773 O O . PRO A 1 109 ? 9.795 -19.192 2.724 1.00 40.94 109 PRO A O 1
ATOM 776 N N . ILE A 1 110 ? 9.514 -16.970 2.833 1.00 49.41 110 ILE A N 1
ATOM 777 C CA . ILE A 1 110 ? 9.923 -16.715 1.455 1.00 49.41 110 ILE A CA 1
ATOM 778 C C . ILE A 1 110 ? 11.433 -17.015 1.377 1.00 49.41 110 ILE A C 1
ATOM 780 O O . ILE A 1 110 ? 12.214 -16.569 2.224 1.00 49.41 110 ILE A O 1
ATOM 784 N N . ALA A 1 111 ? 11.862 -17.800 0.388 1.00 44.81 111 ALA A N 1
ATOM 785 C CA . ALA A 1 111 ? 13.199 -18.405 0.301 1.00 44.81 111 ALA A CA 1
ATOM 786 C C . ALA A 1 111 ? 14.394 -17.417 0.244 1.00 44.81 111 ALA A C 1
ATOM 788 O O . ALA A 1 111 ? 15.551 -17.842 0.280 1.00 44.81 111 ALA A O 1
ATOM 789 N N . TRP A 1 112 ? 14.157 -16.104 0.200 1.00 50.28 112 TRP A N 1
ATOM 790 C CA . TRP A 1 112 ? 15.195 -15.072 0.103 1.00 50.28 112 TRP A CA 1
ATOM 791 C C . TRP A 1 112 ? 15.760 -14.593 1.460 1.00 50.28 112 TRP A C 1
ATOM 793 O O . TRP A 1 112 ? 16.839 -13.994 1.509 1.00 50.28 112 TRP A O 1
ATOM 803 N N . TRP A 1 113 ? 15.115 -14.925 2.587 1.00 48.50 113 TRP A N 1
ATOM 804 C CA . TRP A 1 113 ? 15.431 -14.365 3.917 1.00 48.50 113 TRP A CA 1
ATOM 805 C C . TRP A 1 113 ? 16.806 -14.745 4.506 1.00 48.50 113 TRP A C 1
ATOM 807 O O . TRP A 1 113 ? 17.240 -14.157 5.495 1.00 48.50 113 TRP A O 1
ATOM 817 N N . ARG A 1 114 ? 17.569 -15.673 3.908 1.00 46.00 114 ARG A N 1
ATOM 818 C CA . ARG A 1 114 ? 18.908 -16.034 4.428 1.00 46.00 114 ARG A CA 1
ATOM 819 C C . ARG A 1 114 ? 20.036 -15.068 4.048 1.00 46.00 114 ARG A C 1
ATOM 821 O O . ARG A 1 114 ? 21.106 -15.165 4.652 1.00 46.00 114 ARG A O 1
ATOM 828 N N . ARG A 1 115 ? 19.854 -14.159 3.080 1.00 49.31 115 ARG A N 1
ATOM 829 C CA . ARG A 1 115 ? 20.954 -13.280 2.617 1.00 49.31 115 ARG A CA 1
ATOM 830 C C . ARG A 1 115 ? 20.880 -11.831 3.100 1.00 49.31 115 ARG A C 1
ATOM 832 O O . ARG A 1 115 ? 21.938 -11.233 3.262 1.00 49.31 115 ARG A O 1
ATOM 839 N N . LEU A 1 116 ? 19.699 -11.292 3.406 1.00 48.31 116 LEU A N 1
ATOM 840 C CA . LEU A 1 116 ? 19.553 -9.859 3.715 1.00 48.31 116 LEU A CA 1
ATOM 841 C C . L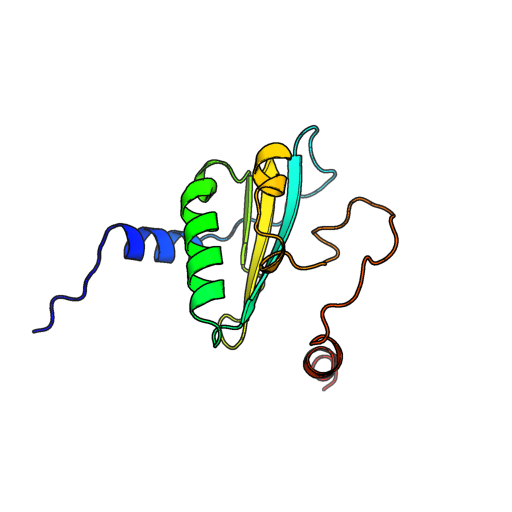EU A 1 116 ? 19.598 -9.516 5.218 1.00 48.31 116 LEU A C 1
ATOM 843 O O . LEU A 1 116 ? 20.123 -8.467 5.583 1.00 48.31 116 LEU A O 1
ATOM 847 N N . TRP A 1 117 ? 19.214 -10.430 6.118 1.00 46.56 117 TRP A N 1
ATOM 848 C CA . TRP A 1 117 ? 19.280 -10.183 7.573 1.00 46.56 117 TRP A CA 1
ATOM 849 C C . TRP A 1 117 ? 20.701 -10.026 8.144 1.00 46.56 117 TRP A C 1
ATOM 851 O O . TRP A 1 117 ? 20.885 -9.388 9.178 1.00 46.56 117 TRP A O 1
ATOM 861 N N . ARG A 1 118 ? 21.742 -10.535 7.469 1.00 40.34 118 ARG A N 1
ATOM 862 C CA . ARG A 1 118 ? 23.132 -10.381 7.944 1.00 40.34 118 ARG A CA 1
ATOM 863 C C . AR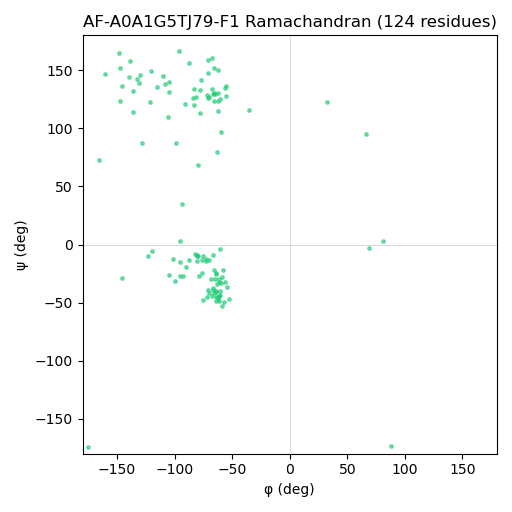G A 1 118 ? 23.728 -8.985 7.741 1.00 40.34 118 ARG A C 1
ATOM 865 O O . ARG A 1 118 ? 24.812 -8.741 8.267 1.00 40.34 118 ARG A O 1
ATOM 872 N N . ARG A 1 119 ? 23.064 -8.095 6.996 1.00 41.12 119 ARG A N 1
ATOM 873 C CA . ARG A 1 119 ? 23.594 -6.758 6.684 1.00 41.12 119 ARG A CA 1
ATOM 874 C C . ARG A 1 119 ? 23.016 -5.658 7.578 1.00 41.12 119 ARG A C 1
ATOM 876 O O . ARG A 1 119 ? 23.764 -4.769 7.944 1.00 41.12 119 ARG A O 1
ATOM 883 N N . CYS A 1 120 ? 21.767 -5.768 8.039 1.00 42.25 120 CYS A N 1
ATOM 884 C CA . CYS A 1 120 ? 21.193 -4.787 8.976 1.00 42.25 120 CYS A CA 1
ATOM 885 C C . CYS A 1 120 ? 21.645 -4.976 10.436 1.00 42.25 120 CYS A C 1
ATOM 887 O O . CYS A 1 120 ? 21.719 -4.006 11.176 1.00 42.25 120 CYS A O 1
ATOM 889 N N . VAL A 1 121 ? 21.999 -6.195 10.862 1.00 44.00 121 VAL A N 1
ATOM 890 C CA . VAL A 1 121 ? 22.449 -6.456 12.249 1.00 44.00 121 VAL A CA 1
ATOM 891 C C . VAL A 1 121 ? 23.925 -6.077 12.478 1.00 44.00 121 VAL A C 1
ATOM 893 O O . VAL A 1 121 ? 24.379 -6.052 13.616 1.00 44.00 121 VAL A O 1
ATOM 896 N N . ARG A 1 122 ? 24.698 -5.765 11.425 1.00 36.19 122 ARG A N 1
ATOM 897 C CA . ARG A 1 122 ? 26.140 -5.481 11.558 1.00 36.19 122 ARG A CA 1
ATOM 898 C C . ARG A 1 122 ? 26.493 -3.991 11.689 1.00 36.19 122 ARG A C 1
ATOM 900 O O . ARG A 1 122 ? 27.593 -3.706 12.136 1.00 36.19 122 ARG A O 1
ATOM 907 N N . ASP A 1 123 ? 25.580 -3.069 11.386 1.00 36.28 123 ASP A N 1
ATOM 908 C CA . ASP A 1 123 ? 25.829 -1.616 11.494 1.00 36.28 123 ASP A CA 1
ATOM 909 C C . ASP A 1 123 ? 25.364 -0.991 12.826 1.00 36.28 123 ASP A C 1
ATOM 911 O O . ASP A 1 123 ? 25.526 0.202 13.046 1.00 36.28 123 ASP A O 1
ATOM 915 N N . ALA A 1 124 ? 24.849 -1.790 13.768 1.00 37.16 124 ALA A N 1
ATOM 916 C CA . ALA A 1 124 ? 24.564 -1.350 15.141 1.00 37.16 124 ALA A CA 1
ATOM 917 C C . ALA A 1 124 ? 25.739 -1.633 16.103 1.00 37.16 124 ALA A C 1
ATOM 919 O O . ALA A 1 124 ? 25.533 -2.002 17.260 1.00 37.16 124 ALA A O 1
ATOM 920 N N . GLY A 1 125 ? 26.975 -1.526 15.611 1.00 42.16 125 GLY A N 1
ATOM 921 C CA . GLY A 1 125 ? 28.176 -1.833 16.381 1.00 42.16 125 GLY A CA 1
ATOM 922 C C . GLY A 1 125 ? 29.451 -1.310 15.731 1.00 42.16 125 GLY A C 1
ATOM 923 O O . GLY A 1 125 ? 30.245 -2.102 15.224 1.00 42.16 125 GLY A O 1
ATOM 924 N N . ALA A 1 126 ? 29.639 0.007 15.779 1.00 34.12 126 ALA A N 1
ATOM 925 C CA . ALA A 1 126 ? 30.943 0.664 15.795 1.00 34.12 126 ALA A CA 1
ATOM 926 C C . ALA A 1 126 ? 30.829 1.957 16.611 1.00 34.12 126 ALA A C 1
ATOM 928 O O . ALA A 1 126 ? 29.850 2.701 16.379 1.00 34.12 126 ALA A O 1
#

Foldseek 3Di:
DDPPPPDVLVVLLVVLVVDADPDDDDDDDPQKAKFKFKDFPVPVVLVVLVSVLCSVCVVQWPDWHWDDPNPTMTMIITMGGPVSVVPRPPVGTDDDPSRDDPDDDDDDDDPPVPPPVVPVVPVVPD

Radius of gyration: 16.0 Å; Cα contacts (8 Å, |Δi|>4): 148; chains: 1; bounding box: 43×40×45 Å

pLDDT: mean 74.59, std 19.15, range [31.66, 94.31]

Solvent-accessible surface area (backbone atoms only — not comparable to full-atom values): 7857 Å² total; per-residue (Å²): 138,78,85,73,82,78,44,74,65,54,51,49,49,51,50,58,74,66,39,77,47,76,83,80,82,79,81,82,60,91,68,48,42,47,43,26,37,50,35,47,66,88,40,62,66,57,42,53,50,50,51,54,53,45,67,78,41,53,92,66,39,81,33,51,25,73,70,40,85,68,80,59,32,43,25,34,44,36,29,26,42,36,79,60,60,69,66,55,57,73,86,43,55,38,92,46,84,73,34,52,68,88,85,76,80,89,80,75,82,66,91,66,66,84,69,60,63,71,60,71,71,58,74,82,70,128

Nearest PDB structures (foldseek):
  3bkt-assembly1_C  TM=7.141E-01  e=1.405E-01  Escherichia coli
  6mrj-assembly1_A  TM=5.979E-01  e=1.699E-01  Helicobacter pylori 26695
  3pht-assembly1_B-2  TM=6.075E-01  e=2.823E-01  Helicobacter pylori
  3pht-assembly1_A-2  TM=4.716E-01  e=1.090E-01  Helicobacter pylori
  2hzv-assembly1_C  TM=4.783E-01  e=2.292E+00  Escherichia coli

Secondary structure (DSSP, 8-state):
-------HHHHHHHHHHH-BPPPPPSSPPTTEEEEEEEEETT-HHHHHHHHHHHHHHTTT-SEEEE-S-SSSEEEEEEEEEHHHHTTS-TTTEE--TTT--SS-------TTHHHHHHHHSSSS--